Protein AF-A0A8C1WFA9-F1 (afdb_monomer_lite)

Organism: Cyprinus carpio (NCBI:txid7962)

Foldseek 3Di:
DPPPDPVNVVVVVVVVVVVVVVVVVVVVVDDDCPPCVVVLVVQCVVVVHDDSVVSVVVVVVVVVVVVVVD

Structure (mmCIF, N/CA/C/O backbone):
data_AF-A0A8C1WFA9-F1
#
_entry.id   AF-A0A8C1WFA9-F1
#
loop_
_atom_site.group_PDB
_atom_site.id
_atom_site.type_symbol
_atom_site.label_atom_id
_atom_site.label_alt_id
_atom_site.label_comp_id
_atom_site.label_asym_id
_atom_site.label_entity_id
_atom_site.label_seq_id
_atom_site.pdbx_PDB_ins_code
_atom_site.Cartn_x
_atom_site.Cartn_y
_atom_site.Cartn_z
_atom_site.occupancy
_atom_site.B_iso_or_equiv
_atom_site.auth_seq_id
_atom_site.auth_comp_id
_atom_site.auth_asym_id
_atom_site.auth_atom_id
_atom_site.pdbx_PDB_model_num
ATOM 1 N N . MET A 1 1 ? 48.419 9.686 -13.148 1.00 35.31 1 MET A N 1
ATOM 2 C CA . MET A 1 1 ? 47.406 8.924 -13.915 1.00 35.31 1 MET A CA 1
ATOM 3 C C . MET A 1 1 ? 46.928 7.770 -13.049 1.00 35.31 1 MET A C 1
ATOM 5 O O . MET A 1 1 ? 47.717 6.874 -12.779 1.00 35.31 1 MET A O 1
ATOM 9 N N . ILE A 1 2 ? 45.697 7.817 -12.534 1.00 45.75 2 ILE A N 1
ATOM 10 C CA . ILE A 1 2 ? 45.158 6.734 -11.697 1.00 45.75 2 ILE A CA 1
ATOM 11 C C . ILE A 1 2 ? 44.767 5.586 -12.635 1.00 45.75 2 ILE A C 1
ATOM 13 O O . ILE A 1 2 ? 43.746 5.654 -13.315 1.00 45.75 2 ILE A O 1
ATOM 17 N N . SER A 1 3 ? 45.618 4.563 -12.725 1.00 51.16 3 SER A N 1
ATOM 18 C CA . SER A 1 3 ? 45.298 3.320 -13.429 1.00 51.16 3 SER A CA 1
ATOM 19 C C . SER A 1 3 ? 44.289 2.547 -12.585 1.00 51.16 3 SER A C 1
ATOM 21 O O . SER A 1 3 ? 44.650 1.867 -11.624 1.00 51.16 3 SER A O 1
ATOM 23 N N . VAL A 1 4 ? 43.001 2.712 -12.885 1.00 58.28 4 VAL A N 1
ATOM 24 C CA . VAL A 1 4 ? 41.950 1.901 -12.266 1.00 58.28 4 VAL A CA 1
ATO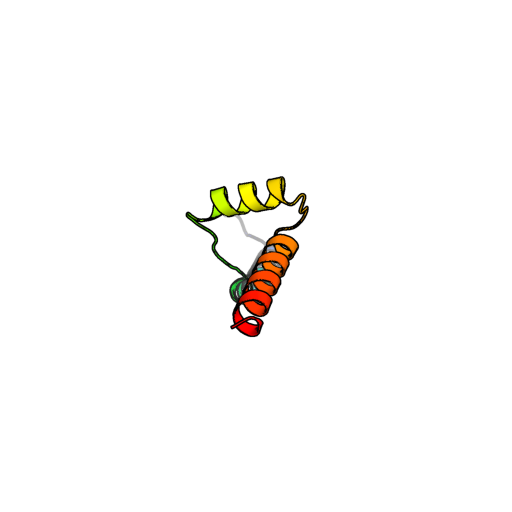M 25 C C . VAL A 1 4 ? 42.122 0.475 -12.790 1.00 58.28 4 VAL A C 1
ATOM 27 O O . VAL A 1 4 ? 42.011 0.225 -13.990 1.00 58.28 4 VAL A O 1
ATOM 30 N N . ASN A 1 5 ? 42.458 -0.459 -11.899 1.00 65.00 5 ASN A N 1
ATOM 31 C CA . ASN A 1 5 ? 42.757 -1.844 -12.258 1.00 65.00 5 ASN A CA 1
ATOM 32 C C . ASN A 1 5 ? 41.567 -2.478 -13.017 1.00 65.00 5 ASN A C 1
ATOM 34 O O . ASN A 1 5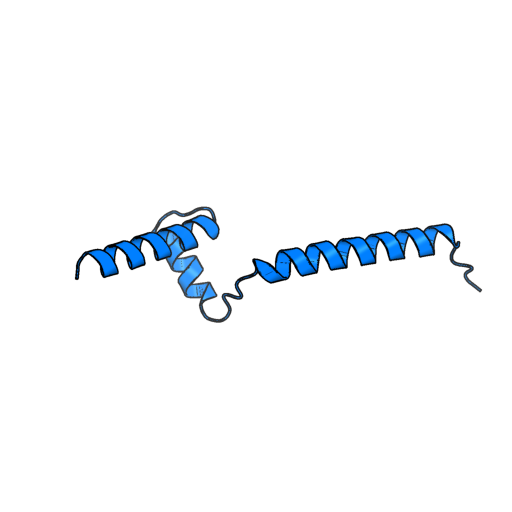 ? 40.420 -2.366 -12.574 1.00 65.00 5 ASN A O 1
ATOM 38 N N . ARG A 1 6 ? 41.833 -3.158 -14.147 1.00 58.16 6 ARG A N 1
ATOM 39 C CA . ARG A 1 6 ? 40.823 -3.833 -14.999 1.00 58.16 6 ARG A CA 1
ATOM 40 C C . ARG A 1 6 ? 39.839 -4.691 -14.196 1.00 58.16 6 ARG A C 1
ATOM 42 O O . ARG A 1 6 ? 38.659 -4.724 -14.533 1.00 58.16 6 ARG A O 1
ATOM 49 N N . THR A 1 7 ? 40.299 -5.337 -13.128 1.00 57.09 7 THR A N 1
ATOM 50 C CA . THR A 1 7 ? 39.476 -6.182 -12.253 1.00 57.09 7 THR A CA 1
ATOM 51 C C . THR A 1 7 ? 38.439 -5.372 -11.466 1.00 57.09 7 THR A C 1
ATOM 53 O O . THR A 1 7 ? 37.295 -5.800 -11.332 1.00 57.09 7 THR A O 1
ATOM 56 N N . ALA A 1 8 ? 38.788 -4.165 -11.013 1.00 60.03 8 ALA A N 1
ATOM 57 C CA . ALA A 1 8 ? 37.856 -3.265 -10.332 1.00 60.03 8 ALA A CA 1
ATOM 58 C C . ALA A 1 8 ? 36.799 -2.696 -11.298 1.00 60.03 8 ALA A C 1
ATOM 60 O O . ALA A 1 8 ? 35.625 -2.602 -10.944 1.00 60.03 8 ALA A O 1
ATOM 61 N N . VAL A 1 9 ? 37.189 -2.394 -12.544 1.00 59.91 9 VAL A N 1
ATOM 62 C CA . VAL A 1 9 ? 36.261 -1.940 -13.599 1.00 59.91 9 VAL A CA 1
ATOM 63 C C . VAL A 1 9 ? 35.264 -3.041 -13.986 1.00 59.91 9 VAL A C 1
ATOM 65 O O . VAL A 1 9 ? 34.076 -2.765 -14.162 1.00 59.91 9 VAL A O 1
ATOM 68 N N . LEU A 1 10 ? 35.722 -4.296 -14.081 1.00 61.19 10 LEU A N 1
ATOM 69 C CA . LEU A 1 10 ? 34.862 -5.463 -14.317 1.00 61.19 10 LEU A CA 1
ATOM 70 C C . LEU A 1 10 ? 33.887 -5.697 -13.153 1.00 61.19 10 LEU A C 1
ATOM 72 O O . LEU A 1 10 ? 32.698 -5.888 -13.396 1.00 61.19 10 LEU A O 1
ATOM 76 N N . SER A 1 11 ? 34.360 -5.606 -11.906 1.00 61.69 11 SER A N 1
ATOM 77 C CA . SER A 1 11 ? 33.520 -5.736 -10.706 1.00 61.69 11 SER A CA 1
ATOM 78 C C . SER A 1 11 ? 32.407 -4.679 -10.656 1.00 61.69 11 SER A C 1
ATOM 80 O O . SER A 1 11 ? 31.234 -5.023 -10.506 1.00 61.69 11 SER A O 1
ATOM 82 N N . CYS A 1 12 ? 32.730 -3.402 -10.899 1.00 61.47 12 CYS A N 1
ATOM 83 C CA . CYS A 1 12 ? 31.727 -2.330 -10.948 1.00 61.47 12 CYS A CA 1
ATOM 84 C C . CYS A 1 12 ? 30.677 -2.563 -12.049 1.00 61.47 12 CYS A C 1
ATOM 86 O O . CYS A 1 12 ? 29.479 -2.432 -11.798 1.00 61.47 12 CYS A O 1
ATOM 88 N N . ARG A 1 13 ? 31.102 -2.993 -13.249 1.00 60.25 13 ARG A N 1
ATOM 89 C CA . ARG A 1 13 ? 30.183 -3.312 -14.359 1.00 60.25 13 ARG A CA 1
ATOM 90 C C . ARG A 1 13 ? 29.246 -4.470 -14.048 1.00 60.25 13 ARG A C 1
ATOM 92 O O . ARG A 1 13 ? 28.072 -4.403 -14.402 1.00 60.25 13 ARG A O 1
ATOM 99 N N . VAL A 1 14 ? 29.739 -5.525 -13.403 1.00 63.12 14 VAL A N 1
ATOM 100 C CA . VAL A 1 14 ? 28.905 -6.664 -12.991 1.00 63.12 14 VAL A CA 1
ATOM 101 C C . VAL A 1 14 ? 27.874 -6.218 -11.951 1.00 63.12 14 VAL A C 1
ATOM 103 O O . VAL A 1 14 ? 26.709 -6.599 -12.042 1.00 63.12 14 VAL A O 1
ATOM 106 N N . ILE A 1 15 ? 28.251 -5.356 -11.005 1.00 65.19 15 ILE A N 1
ATOM 107 C CA . ILE A 1 15 ? 27.322 -4.795 -10.014 1.00 65.19 15 ILE A CA 1
ATOM 108 C C . ILE A 1 15 ? 26.249 -3.922 -10.686 1.00 65.19 15 ILE A C 1
ATOM 110 O O . ILE A 1 15 ? 25.076 -4.024 -10.333 1.00 65.19 15 ILE A O 1
ATOM 114 N N . GLU A 1 16 ? 26.612 -3.092 -11.666 1.00 61.59 16 GLU A N 1
ATOM 115 C CA . GLU A 1 16 ? 25.660 -2.266 -12.426 1.00 61.59 16 GLU A CA 1
ATOM 116 C C . GLU A 1 16 ? 24.689 -3.098 -13.274 1.00 61.59 16 GLU A C 1
ATOM 118 O O . GLU A 1 16 ? 23.495 -2.807 -13.310 1.00 61.59 16 GLU A O 1
ATOM 123 N N . GLN A 1 17 ? 25.178 -4.145 -13.942 1.00 64.88 17 GLN A N 1
ATOM 124 C CA . GLN A 1 17 ? 24.353 -5.062 -14.737 1.00 64.88 17 GLN A CA 1
ATOM 125 C C . GLN A 1 17 ? 23.339 -5.803 -13.854 1.00 64.88 17 GLN A C 1
ATOM 127 O O . GLN A 1 17 ? 22.155 -5.863 -14.182 1.00 64.88 17 GLN A O 1
ATOM 132 N N . ASN A 1 18 ? 23.782 -6.293 -12.693 1.00 64.00 18 ASN A N 1
ATOM 133 C CA . ASN A 1 18 ? 22.899 -6.940 -11.726 1.00 64.00 18 ASN A CA 1
ATOM 134 C C . ASN A 1 18 ? 21.873 -5.957 -11.145 1.00 64.00 18 ASN A C 1
ATOM 136 O O . ASN A 1 18 ? 20.692 -6.288 -11.070 1.00 64.00 18 ASN A O 1
ATOM 140 N N . LYS A 1 19 ? 22.284 -4.727 -10.804 1.00 67.19 19 LYS A N 1
ATOM 141 C CA . LYS A 1 19 ? 21.360 -3.667 -10.365 1.00 67.19 19 LYS A CA 1
ATOM 142 C C . LYS A 1 19 ? 20.294 -3.369 -11.416 1.00 67.19 19 LYS A C 1
ATOM 144 O O . LYS A 1 19 ? 19.121 -3.339 -11.071 1.00 67.19 19 LYS A O 1
ATOM 149 N N . LYS A 1 20 ? 20.665 -3.264 -12.697 1.00 68.38 20 LYS A N 1
ATOM 150 C CA . LYS A 1 20 ? 19.705 -3.061 -13.796 1.00 68.38 20 LYS A CA 1
ATOM 151 C C . LYS A 1 20 ? 18.674 -4.185 -13.892 1.00 68.38 20 LYS A C 1
ATOM 153 O O . LYS A 1 20 ? 17.497 -3.891 -14.061 1.00 68.38 20 LYS A O 1
ATOM 158 N N . GLY A 1 21 ? 19.086 -5.447 -13.757 1.00 70.38 21 GLY A N 1
ATOM 159 C CA . GLY A 1 21 ? 18.154 -6.582 -13.753 1.00 70.38 21 GLY A CA 1
ATOM 160 C C . GLY A 1 21 ? 17.181 -6.544 -12.569 1.00 70.38 21 GLY A C 1
ATOM 161 O O . GLY A 1 21 ? 15.975 -6.716 -12.747 1.00 70.38 21 GLY A O 1
ATOM 162 N N . TYR A 1 22 ? 17.688 -6.242 -11.370 1.00 65.81 22 TYR A N 1
ATOM 163 C CA . TYR A 1 22 ? 16.871 -6.089 -10.162 1.00 65.81 22 TYR A CA 1
ATOM 164 C C . TYR A 1 22 ? 15.905 -4.903 -10.246 1.00 65.81 22 TYR A C 1
ATOM 166 O O . TYR A 1 22 ? 14.734 -5.041 -9.890 1.00 65.81 22 TYR A O 1
ATOM 174 N N . ASP A 1 23 ? 16.362 -3.759 -10.748 1.00 74.38 23 ASP A N 1
ATOM 175 C CA . ASP A 1 23 ? 15.532 -2.569 -10.927 1.00 74.38 23 ASP A CA 1
ATOM 176 C C . ASP A 1 23 ? 14.457 -2.797 -11.993 1.00 74.38 23 ASP A C 1
ATOM 178 O O . ASP A 1 23 ? 13.315 -2.375 -11.821 1.00 74.38 23 ASP A O 1
ATOM 182 N N . GLN A 1 24 ? 14.777 -3.531 -13.062 1.00 74.19 24 GLN A N 1
ATOM 183 C CA . GLN A 1 24 ? 13.820 -3.884 -14.108 1.00 74.19 24 GLN A CA 1
ATOM 184 C C . GLN A 1 24 ? 12.760 -4.880 -13.608 1.00 74.19 24 GLN A C 1
ATOM 186 O O . GLN A 1 24 ? 11.585 -4.743 -13.952 1.00 74.19 24 GLN A O 1
ATOM 191 N N . ALA A 1 25 ? 13.139 -5.837 -12.755 1.00 73.00 25 ALA A N 1
ATOM 192 C CA . ALA A 1 25 ? 12.194 -6.731 -12.086 1.00 73.00 25 ALA A CA 1
ATOM 193 C C . ALA A 1 25 ? 11.288 -5.966 -11.105 1.00 73.00 25 ALA A C 1
ATOM 195 O O . ALA A 1 25 ? 10.069 -6.122 -11.146 1.00 73.00 25 ALA A O 1
ATOM 196 N N . ARG A 1 26 ? 11.863 -5.073 -10.287 1.00 68.88 26 ARG A N 1
ATOM 197 C CA . ARG A 1 26 ? 11.115 -4.215 -9.352 1.00 68.88 26 ARG A CA 1
ATOM 198 C C . ARG A 1 26 ? 10.202 -3.221 -10.061 1.00 68.88 26 ARG A C 1
ATOM 200 O O . ARG A 1 26 ? 9.127 -2.926 -9.555 1.00 68.88 26 ARG A O 1
ATOM 207 N N . GLY A 1 27 ? 10.588 -2.732 -11.238 1.00 72.06 27 GLY A N 1
ATOM 208 C CA . GLY A 1 27 ? 9.764 -1.837 -12.049 1.00 72.06 27 GLY A CA 1
ATOM 209 C C . GLY A 1 27 ? 8.414 -2.444 -12.439 1.00 72.06 27 GLY A C 1
ATOM 210 O O . GLY A 1 27 ? 7.449 -1.705 -12.596 1.00 72.06 27 GLY A O 1
ATOM 211 N N . ARG A 1 28 ? 8.315 -3.779 -12.529 1.00 74.00 28 ARG A N 1
ATOM 212 C CA . ARG A 1 28 ? 7.057 -4.481 -12.840 1.00 74.00 28 ARG A CA 1
ATOM 213 C C . ARG A 1 28 ? 6.089 -4.550 -11.660 1.00 74.00 28 ARG A C 1
ATOM 215 O O . ARG A 1 28 ? 4.893 -4.689 -11.876 1.00 74.00 28 ARG A O 1
ATOM 222 N N . THR A 1 29 ? 6.597 -4.469 -10.434 1.00 73.38 29 THR A N 1
ATOM 223 C CA . THR A 1 29 ? 5.810 -4.609 -9.197 1.00 73.38 29 THR A CA 1
ATOM 224 C C . THR A 1 29 ? 5.711 -3.304 -8.409 1.00 73.38 29 THR A C 1
ATOM 226 O O . THR A 1 29 ? 5.140 -3.278 -7.322 1.00 73.38 29 THR A O 1
ATOM 229 N N . ARG A 1 30 ? 6.297 -2.214 -8.914 1.00 76.25 30 ARG A N 1
ATOM 230 C CA . ARG A 1 30 ? 6.326 -0.919 -8.236 1.00 76.25 30 ARG A CA 1
ATOM 231 C C . ARG A 1 30 ? 5.036 -0.152 -8.507 1.00 76.25 30 ARG A C 1
ATOM 233 O O . ARG A 1 30 ? 4.777 0.261 -9.633 1.00 76.25 30 ARG A O 1
ATOM 240 N N . VAL A 1 31 ? 4.280 0.110 -7.448 1.00 79.62 31 VAL A N 1
ATOM 241 C CA . VAL A 1 31 ? 3.134 1.024 -7.469 1.00 79.62 31 VAL A CA 1
ATOM 242 C C . VAL A 1 31 ? 3.596 2.374 -6.930 1.00 79.62 31 VAL A C 1
ATOM 244 O O . VAL A 1 31 ? 4.118 2.461 -5.821 1.00 79.62 31 VAL A O 1
ATOM 247 N N . ASN A 1 32 ? 3.449 3.437 -7.723 1.00 81.88 32 ASN A N 1
ATOM 248 C CA . ASN A 1 32 ? 3.749 4.790 -7.259 1.00 81.88 32 ASN A CA 1
ATOM 249 C C . ASN A 1 32 ? 2.502 5.358 -6.576 1.00 81.88 32 ASN A C 1
ATOM 251 O O . ASN A 1 32 ? 1.520 5.660 -7.246 1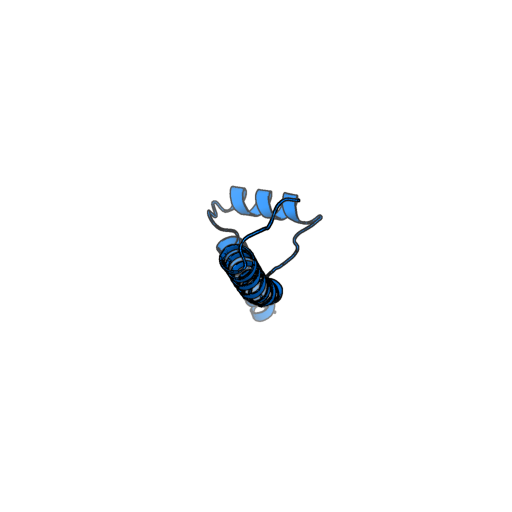.00 81.88 32 ASN A O 1
ATOM 255 N N . ILE A 1 33 ? 2.551 5.490 -5.251 1.00 84.62 33 ILE A N 1
ATOM 256 C CA . ILE A 1 33 ? 1.406 5.946 -4.452 1.00 84.62 33 ILE A CA 1
ATOM 257 C C . ILE A 1 33 ? 1.233 7.477 -4.519 1.00 84.62 33 ILE A C 1
ATOM 259 O O . ILE A 1 33 ? 0.106 7.965 -4.551 1.00 84.62 33 ILE A O 1
ATOM 263 N N . GLY A 1 34 ? 2.327 8.243 -4.614 1.00 89.88 34 GLY A N 1
ATOM 264 C CA . GLY A 1 34 ? 2.288 9.694 -4.851 1.00 89.88 34 GLY A CA 1
ATOM 265 C C . GLY A 1 34 ? 1.392 10.447 -3.861 1.00 89.88 34 GLY A C 1
ATOM 266 O O . GLY A 1 34 ? 1.530 10.290 -2.651 1.00 89.88 34 GLY A O 1
ATOM 267 N N . GLU A 1 35 ? 0.448 11.232 -4.381 1.00 90.19 35 GLU A N 1
ATOM 268 C CA . GLU A 1 35 ? -0.512 12.021 -3.590 1.00 90.19 35 GLU A CA 1
ATOM 269 C C . GLU A 1 35 ? -1.407 11.171 -2.672 1.00 90.19 35 GLU A C 1
ATOM 271 O O . GLU A 1 35 ? -1.913 11.664 -1.666 1.00 90.19 35 GLU A O 1
ATOM 276 N N . ALA A 1 36 ? -1.582 9.879 -2.966 1.00 89.94 36 ALA A N 1
ATOM 277 C CA . ALA A 1 36 ? -2.369 8.982 -2.128 1.00 89.94 36 ALA A CA 1
ATOM 278 C C . ALA A 1 36 ? -1.608 8.498 -0.880 1.00 89.94 36 ALA A C 1
ATOM 280 O O . ALA A 1 36 ? -2.196 7.793 -0.062 1.00 89.94 36 ALA A O 1
ATOM 281 N N . PHE A 1 37 ? -0.328 8.863 -0.710 1.00 91.44 37 PHE A N 1
ATOM 282 C CA . PHE A 1 37 ? 0.526 8.318 0.350 1.00 91.44 37 PHE A CA 1
ATOM 283 C C . PHE A 1 37 ? -0.006 8.640 1.742 1.00 91.44 37 PHE A C 1
ATOM 285 O O . PHE A 1 37 ? -0.047 7.767 2.602 1.00 91.44 37 PHE A O 1
ATOM 292 N N . GLN A 1 38 ? -0.483 9.867 1.951 1.00 94.31 38 GLN A N 1
ATOM 293 C CA . GLN A 1 38 ? -1.060 10.246 3.235 1.00 94.31 38 GLN A CA 1
ATOM 294 C C . GLN A 1 38 ? -2.294 9.391 3.561 1.00 94.31 38 GLN A C 1
ATOM 296 O O . GLN A 1 38 ? -2.358 8.780 4.622 1.00 94.31 38 GLN A O 1
ATOM 301 N N . ARG A 1 39 ? -3.227 9.260 2.609 1.00 94.25 39 ARG A N 1
ATOM 302 C CA . ARG A 1 39 ? -4.449 8.450 2.772 1.00 94.25 39 ARG A CA 1
ATOM 303 C C . ARG A 1 39 ? -4.138 6.969 2.985 1.00 94.25 39 ARG A C 1
ATOM 305 O O 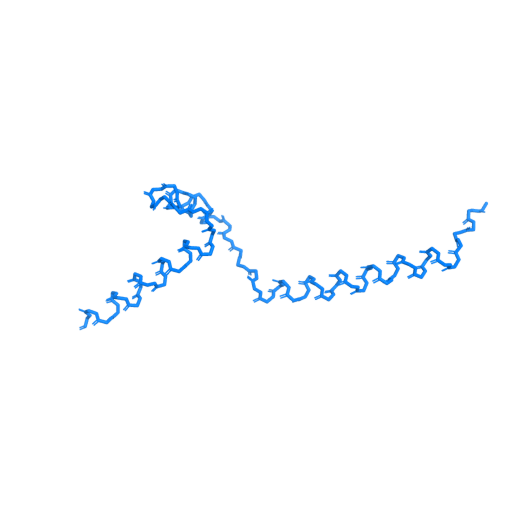. ARG A 1 39 ? -4.863 6.283 3.696 1.00 94.25 39 ARG A O 1
ATOM 312 N N . TRP A 1 40 ? -3.080 6.478 2.345 1.00 94.19 40 TRP A N 1
ATOM 313 C CA . TRP A 1 40 ? -2.594 5.114 2.504 1.00 94.19 40 TRP A CA 1
ATOM 314 C C . TRP A 1 40 ? -2.085 4.859 3.925 1.00 94.19 40 TRP A C 1
ATOM 316 O O . TRP A 1 40 ? -2.487 3.881 4.548 1.00 94.19 40 TRP A O 1
ATOM 326 N N . THR A 1 41 ? -1.257 5.759 4.457 1.00 93.94 41 THR A N 1
ATOM 327 C CA . THR A 1 41 ? -0.727 5.668 5.826 1.00 93.94 41 THR A CA 1
ATOM 328 C C . THR A 1 41 ? -1.833 5.799 6.8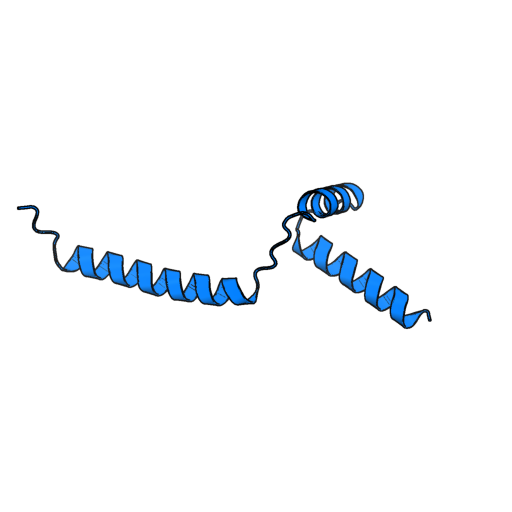69 1.00 93.94 41 THR A C 1
ATOM 330 O O . THR A 1 41 ? -1.904 4.987 7.784 1.00 93.94 41 THR A O 1
ATOM 333 N N . GLU A 1 42 ? -2.755 6.747 6.692 1.00 95.38 42 GLU A N 1
ATOM 334 C CA . GLU A 1 42 ? -3.919 6.901 7.575 1.00 95.38 42 GLU A CA 1
ATOM 335 C C . GLU A 1 42 ? -4.779 5.628 7.608 1.00 95.38 42 GLU A C 1
ATOM 337 O O . GLU A 1 42 ? -5.219 5.191 8.670 1.00 95.38 42 GLU A O 1
ATOM 342 N N . LEU A 1 43 ? -5.008 5.005 6.445 1.00 94.69 43 LEU A N 1
ATOM 343 C CA . LEU A 1 43 ? -5.742 3.743 6.357 1.00 94.69 43 LEU A CA 1
ATOM 344 C C . LEU A 1 43 ? -4.994 2.609 7.064 1.00 94.69 43 LEU A C 1
ATOM 346 O O . LEU A 1 43 ? -5.604 1.831 7.794 1.00 94.69 43 LEU A O 1
ATOM 350 N N . LYS A 1 44 ? -3.679 2.534 6.853 1.00 95.62 44 LYS A N 1
ATOM 351 C CA . LYS A 1 44 ? -2.801 1.540 7.463 1.00 95.62 44 LYS A CA 1
ATOM 352 C C . LYS A 1 44 ? -2.850 1.606 8.989 1.00 95.62 44 LYS A C 1
ATOM 354 O O . LYS A 1 44 ? -3.082 0.589 9.633 1.00 95.62 44 LYS A O 1
ATOM 359 N N . GLU A 1 45 ? -2.695 2.799 9.556 1.00 96.19 45 GLU A N 1
ATOM 360 C CA . GLU A 1 45 ? -2.751 3.021 11.004 1.00 96.19 45 GLU A CA 1
ATOM 361 C C . GLU A 1 45 ? -4.136 2.714 11.573 1.00 96.19 45 GLU A C 1
ATOM 363 O O . GLU A 1 45 ? -4.257 2.037 12.593 1.00 96.19 45 GLU A O 1
ATOM 368 N N . ARG A 1 46 ? -5.192 3.172 10.895 1.00 96.31 46 ARG A N 1
ATOM 369 C CA . ARG A 1 46 ? -6.574 2.985 11.343 1.00 96.31 46 ARG A CA 1
ATOM 370 C C . ARG A 1 46 ? -6.980 1.516 11.427 1.00 96.31 46 ARG A C 1
ATOM 372 O O . ARG A 1 46 ? -7.684 1.140 12.360 1.00 96.31 46 ARG A O 1
ATOM 379 N N . GLU A 1 47 ? -6.588 0.717 10.441 1.00 93.69 47 GLU A N 1
ATOM 380 C CA . GLU A 1 47 ? -6.925 -0.709 10.376 1.00 93.69 47 GLU A CA 1
ATOM 381 C C . GLU A 1 47 ? -5.875 -1.589 11.085 1.00 93.69 47 GLU A C 1
ATOM 383 O O . GLU A 1 47 ? -6.042 -2.804 11.148 1.00 93.69 47 GLU A O 1
ATOM 388 N N . GLY A 1 48 ? -4.815 -0.989 11.648 1.00 95.38 48 GLY A N 1
ATOM 389 C CA . GLY A 1 48 ? -3.772 -1.699 12.392 1.00 95.38 48 GLY A CA 1
ATOM 390 C C . GLY A 1 48 ? -2.896 -2.601 11.520 1.00 95.38 48 GLY A C 1
ATOM 391 O O . GLY A 1 48 ? -2.465 -3.656 11.976 1.00 95.38 48 GLY A O 1
ATOM 392 N N . LEU A 1 49 ? -2.667 -2.214 10.264 1.00 94.94 49 LEU A N 1
ATOM 393 C CA . LEU A 1 49 ? -1.913 -2.998 9.286 1.00 94.94 49 LEU A CA 1
ATOM 394 C C . LEU A 1 49 ? -0.418 -2.669 9.370 1.00 94.94 49 LEU A C 1
ATOM 396 O O . LEU A 1 49 ? -0.021 -1.506 9.450 1.00 94.94 49 LEU A O 1
ATOM 400 N N . GLU A 1 50 ? 0.440 -3.682 9.307 1.00 92.12 50 GLU A N 1
ATOM 401 C CA . GLU A 1 50 ? 1.886 -3.512 9.476 1.00 92.12 50 GLU A CA 1
ATOM 402 C C . GLU A 1 50 ? 2.594 -3.296 8.135 1.00 92.12 50 GLU A C 1
ATOM 404 O O . GLU A 1 50 ? 3.567 -2.537 8.038 1.00 92.12 50 GLU A O 1
ATOM 409 N N . LEU A 1 51 ? 2.076 -3.894 7.060 1.00 92.12 51 LEU A N 1
ATOM 410 C CA . LEU A 1 51 ? 2.691 -3.891 5.735 1.00 92.12 51 LEU A CA 1
ATOM 411 C C . LEU A 1 51 ? 1.790 -3.242 4.682 1.00 92.12 51 LEU A C 1
ATOM 413 O O . LEU A 1 51 ? 0.576 -3.410 4.660 1.00 92.12 51 LEU A O 1
ATOM 417 N N . ASP A 1 52 ? 2.405 -2.558 3.717 1.00 89.50 52 ASP A N 1
ATOM 418 C CA . ASP A 1 52 ? 1.679 -1.966 2.583 1.00 89.50 52 ASP A CA 1
ATOM 419 C C . ASP A 1 52 ? 0.988 -3.040 1.723 1.00 89.50 52 ASP A C 1
ATOM 421 O O . ASP A 1 52 ? -0.085 -2.823 1.167 1.00 89.50 52 ASP A O 1
ATOM 425 N N . ALA A 1 53 ? 1.554 -4.248 1.665 1.00 90.44 53 ALA A N 1
ATOM 426 C CA . ALA A 1 53 ? 0.908 -5.380 1.008 1.00 90.44 53 ALA A CA 1
ATOM 427 C C . ALA A 1 53 ? -0.450 -5.730 1.645 1.00 90.44 53 ALA A C 1
ATOM 429 O O . ALA A 1 53 ? -1.384 -6.083 0.929 1.00 90.44 53 ALA A O 1
ATOM 430 N N . GLU A 1 54 ? -0.588 -5.585 2.963 1.00 93.12 54 GLU A N 1
ATOM 431 C CA . GLU A 1 54 ? -1.840 -5.860 3.673 1.00 93.12 54 GLU A CA 1
ATOM 432 C C . GLU A 1 54 ? -2.886 -4.788 3.377 1.00 93.12 54 GLU A C 1
ATOM 434 O O . GLU A 1 54 ? -4.046 -5.112 3.143 1.00 93.12 54 GLU A O 1
ATOM 439 N N . VAL A 1 55 ? -2.467 -3.520 3.290 1.00 93.12 55 VAL A N 1
ATOM 440 C CA . VAL A 1 55 ? -3.338 -2.416 2.856 1.00 93.12 55 VAL A CA 1
ATOM 441 C C . VAL A 1 55 ? -3.856 -2.675 1.438 1.00 93.12 55 VAL A C 1
ATOM 443 O O . VAL A 1 55 ? -5.046 -2.509 1.168 1.00 93.12 55 VAL A O 1
ATOM 446 N N . ALA A 1 56 ? -2.987 -3.140 0.533 1.00 91.81 56 ALA A N 1
ATOM 447 C CA . ALA A 1 56 ? -3.375 -3.498 -0.829 1.00 91.81 56 ALA A CA 1
ATOM 448 C C . ALA A 1 56 ? -4.401 -4.646 -0.858 1.00 91.81 56 ALA A C 1
ATOM 450 O O . ALA A 1 56 ? -5.417 -4.534 -1.545 1.00 91.81 56 ALA A O 1
ATOM 451 N N . LEU A 1 57 ? -4.161 -5.723 -0.102 1.00 93.44 57 LEU A N 1
ATOM 452 C CA . LEU A 1 57 ? -5.078 -6.865 -0.001 1.00 93.44 57 LEU A CA 1
ATOM 453 C C . LEU A 1 57 ? -6.429 -6.453 0.593 1.00 93.44 57 LEU A C 1
ATOM 455 O O . LEU A 1 57 ? -7.468 -6.741 0.005 1.00 93.44 57 LEU A O 1
ATOM 459 N N . PHE A 1 58 ? -6.420 -5.680 1.680 1.00 93.12 58 PHE A N 1
ATOM 460 C CA . PHE A 1 58 ? -7.630 -5.149 2.305 1.00 93.12 58 PHE A CA 1
ATOM 461 C C . PHE A 1 58 ? -8.490 -4.348 1.316 1.00 93.12 58 PHE A C 1
ATOM 463 O O . PHE A 1 58 ? -9.711 -4.521 1.252 1.00 93.12 58 PHE A O 1
ATOM 470 N N . LEU A 1 59 ? -7.862 -3.476 0.520 1.00 91.12 59 LEU A N 1
ATOM 471 C CA . LEU A 1 59 ? -8.560 -2.691 -0.498 1.00 91.12 59 LEU A CA 1
ATOM 472 C C . LEU A 1 59 ? -9.153 -3.576 -1.603 1.00 91.12 59 LEU A C 1
ATOM 474 O O . LEU A 1 59 ? -10.287 -3.330 -2.022 1.00 91.12 59 LEU A O 1
ATOM 478 N N . LEU A 1 60 ? -8.422 -4.602 -2.053 1.00 91.88 60 LEU A N 1
ATOM 479 C CA . LEU A 1 60 ? -8.900 -5.563 -3.053 1.00 91.88 60 LEU A CA 1
ATOM 480 C C . LEU A 1 60 ? -10.106 -6.356 -2.538 1.00 91.88 60 LEU A C 1
ATOM 482 O O . LEU A 1 60 ? -11.129 -6.416 -3.221 1.00 91.88 60 LEU A O 1
ATOM 486 N N . ASP A 1 61 ? -10.033 -6.884 -1.318 1.00 92.19 61 ASP A N 1
ATOM 487 C CA . ASP A 1 61 ? -11.100 -7.685 -0.712 1.00 92.19 61 ASP A CA 1
ATOM 488 C C . ASP A 1 61 ? -12.385 -6.872 -0.522 1.00 92.19 61 ASP A C 1
ATOM 490 O O . ASP A 1 61 ? -13.491 -7.342 -0.819 1.00 92.19 61 ASP A O 1
ATOM 494 N N . ARG A 1 62 ? -12.257 -5.611 -0.086 1.00 87.56 62 ARG A N 1
ATOM 495 C CA . ARG A 1 62 ? -13.382 -4.670 0.030 1.00 87.56 62 ARG A CA 1
ATOM 496 C C . ARG A 1 62 ? -14.019 -4.388 -1.328 1.00 87.56 62 ARG A C 1
ATOM 498 O O . ARG A 1 62 ? -15.245 -4.403 -1.429 1.00 87.56 62 ARG A O 1
ATOM 505 N N . TRP A 1 63 ? -13.215 -4.147 -2.361 1.00 87.94 63 TRP A N 1
ATOM 506 C CA . TRP A 1 63 ? -13.714 -3.881 -3.711 1.00 87.94 63 TRP A CA 1
ATOM 507 C C . TRP A 1 63 ? -14.431 -5.088 -4.317 1.00 87.94 63 TRP A C 1
ATOM 509 O O . TRP A 1 63 ? -15.555 -4.946 -4.796 1.00 87.94 63 TRP A O 1
ATOM 519 N N . VAL A 1 64 ? -13.832 -6.279 -4.247 1.00 82.19 64 VAL A N 1
ATOM 520 C CA . VAL A 1 64 ? -14.443 -7.523 -4.744 1.00 82.19 64 VAL A CA 1
ATOM 521 C C . VAL A 1 64 ? -15.747 -7.811 -4.003 1.00 82.19 64 VAL A C 1
ATOM 523 O O . VAL A 1 64 ? -16.768 -8.086 -4.630 1.00 82.19 64 VAL A O 1
ATOM 526 N N . THR A 1 65 ? -15.755 -7.659 -2.677 1.00 77.88 65 THR A N 1
ATOM 527 C CA . THR A 1 65 ? -16.966 -7.856 -1.868 1.00 77.88 65 THR A CA 1
ATOM 528 C C . THR A 1 65 ? -18.073 -6.861 -2.228 1.00 77.88 65 THR A C 1
ATOM 530 O O . THR A 1 65 ? -19.246 -7.229 -2.234 1.00 77.88 65 THR A O 1
ATOM 533 N N . LEU A 1 66 ? -17.736 -5.605 -2.536 1.00 74.44 66 LEU A N 1
ATOM 534 C CA . LEU A 1 66 ? -18.716 -4.598 -2.959 1.00 74.44 66 LEU A CA 1
ATOM 535 C C . LEU A 1 66 ? -19.285 -4.881 -4.354 1.00 74.44 66 LEU A C 1
ATOM 537 O O . LEU A 1 66 ? -20.463 -4.616 -4.584 1.00 74.44 66 LEU A O 1
ATOM 541 N N . ILE A 1 67 ? -18.479 -5.428 -5.266 1.00 77.12 67 ILE A N 1
ATOM 542 C CA . ILE A 1 67 ? -18.933 -5.817 -6.607 1.00 77.12 67 ILE A CA 1
ATOM 543 C C . ILE A 1 67 ? -19.878 -7.022 -6.532 1.00 77.12 67 ILE A C 1
ATOM 545 O O . ILE A 1 67 ? -20.909 -7.018 -7.190 1.00 77.12 67 ILE A O 1
ATOM 549 N N . LEU A 1 68 ? -19.566 -8.021 -5.702 1.00 71.50 68 LEU A N 1
ATOM 550 C CA . LEU A 1 68 ? -20.362 -9.250 -5.574 1.00 71.50 68 LEU A CA 1
ATOM 551 C C . LEU A 1 68 ? -21.671 -9.083 -4.782 1.00 71.50 68 LEU A C 1
ATOM 553 O O . LEU A 1 68 ? -22.474 -10.010 -4.725 1.00 71.50 68 LEU A O 1
ATOM 557 N N . ARG A 1 69 ? -21.877 -7.933 -4.131 1.00 67.69 69 ARG A N 1
ATOM 558 C CA . ARG A 1 69 ? -23.102 -7.606 -3.379 1.00 67.69 69 ARG A CA 1
ATOM 559 C C . ARG A 1 69 ? -24.088 -6.727 -4.158 1.00 67.69 69 ARG A C 1
ATOM 561 O O . ARG A 1 69 ? -25.114 -6.353 -3.592 1.00 67.69 69 ARG A O 1
ATOM 568 N N . LYS A 1 70 ? -23.773 -6.374 -5.405 1.00 51.41 70 LYS A N 1
ATOM 569 C CA . LYS A 1 70 ? -24.715 -5.768 -6.354 1.00 51.41 70 LYS A CA 1
ATOM 570 C C . LYS A 1 70 ? -25.341 -6.837 -7.234 1.00 51.41 70 LYS A C 1
ATOM 572 O O . LYS A 1 70 ? -26.508 -6.617 -7.616 1.00 51.41 70 LYS A O 1
#

Secondary structure (DSSP, 8-state):
-----HHHHHHHHHHHHHHHHHHHHHHTT----GGGHHHHHHHHHHHT--SHHHHHHHHHHHHHHHHHT-

Radius of gyration: 21.27 Å; chain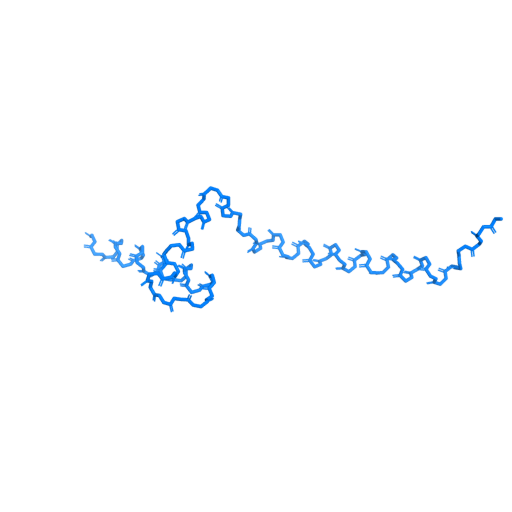s: 1; bounding box: 72×21×27 Å

Sequence (70 aa):
MISVNRTAVLSCRVIEQNKKGYDQARGRTRVNIGEAFQRWTELKEREGLELDAEVALFLLDRWVTLILRK

pLDDT: mean 77.72, std 15.1, range [35.31, 96.31]